Protein AF-A0A2N9AYT9-F1 (afdb_monomer)

Structure (mmCIF, N/CA/C/O backbone):
data_AF-A0A2N9AYT9-F1
#
_entry.id   AF-A0A2N9AYT9-F1
#
loop_
_atom_site.group_PDB
_atom_site.id
_atom_site.type_symbol
_atom_site.label_atom_id
_atom_site.label_alt_id
_atom_site.label_comp_id
_atom_site.label_asym_id
_atom_site.label_entity_id
_atom_site.label_seq_id
_atom_site.pdbx_PDB_ins_code
_atom_site.Cartn_x
_atom_site.Cartn_y
_atom_site.Cartn_z
_atom_site.occupancy
_atom_site.B_iso_or_equiv
_atom_site.auth_seq_id
_atom_site.auth_comp_id
_atom_site.auth_asym_id
_atom_site.auth_atom_id
_atom_site.pdbx_PDB_model_num
ATOM 1 N N . MET A 1 1 ? 10.580 -14.851 -22.760 1.00 44.59 1 MET A N 1
ATOM 2 C CA . MET A 1 1 ? 9.805 -13.660 -22.359 1.00 44.59 1 MET A CA 1
ATOM 3 C C . MET A 1 1 ? 10.458 -13.088 -21.117 1.00 44.59 1 MET A C 1
ATOM 5 O O . MET A 1 1 ? 10.238 -13.582 -20.020 1.00 44.59 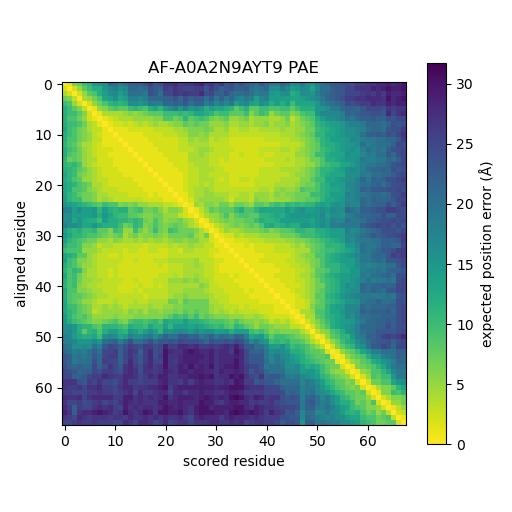1 MET A O 1
ATOM 9 N N . ASN A 1 2 ? 11.361 -12.132 -21.319 1.00 43.25 2 ASN A N 1
ATOM 10 C CA . ASN A 1 2 ? 12.111 -11.494 -20.251 1.00 43.25 2 ASN A CA 1
ATOM 11 C C . ASN A 1 2 ? 11.195 -10.480 -19.556 1.00 43.25 2 ASN A C 1
ATOM 13 O O . ASN A 1 2 ? 10.965 -9.400 -20.091 1.00 43.25 2 ASN A O 1
ATOM 17 N N . HIS A 1 3 ? 10.695 -10.811 -18.365 1.00 54.94 3 HIS A N 1
ATOM 18 C CA . HIS A 1 3 ? 10.117 -9.833 -17.433 1.00 54.94 3 HIS A CA 1
ATOM 19 C C . HIS A 1 3 ? 11.241 -9.013 -16.771 1.00 54.94 3 HIS A C 1
ATOM 21 O O . HIS A 1 3 ? 11.342 -8.933 -15.551 1.00 54.94 3 HIS A O 1
ATOM 27 N N . PHE A 1 4 ? 12.141 -8.477 -17.596 1.00 55.12 4 PHE A N 1
ATOM 28 C CA . PHE A 1 4 ? 13.309 -7.716 -17.174 1.00 55.12 4 PHE A CA 1
ATOM 29 C C . PHE A 1 4 ? 12.810 -6.313 -16.817 1.00 55.12 4 PHE A C 1
ATOM 31 O O . PHE A 1 4 ? 12.496 -5.513 -17.693 1.00 55.12 4 PHE A O 1
ATOM 38 N N . ILE A 1 5 ? 12.701 -6.037 -15.520 1.00 56.22 5 ILE A N 1
ATOM 39 C CA . ILE A 1 5 ? 12.558 -4.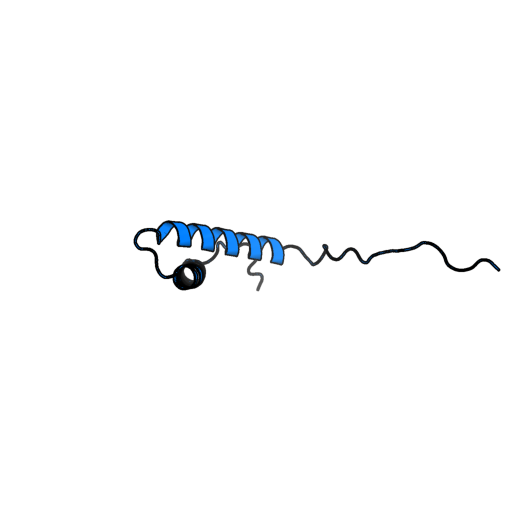678 -14.978 1.00 56.22 5 ILE A CA 1
ATOM 40 C C . ILE A 1 5 ? 11.219 -3.981 -15.312 1.00 56.22 5 ILE A C 1
ATOM 42 O O . ILE A 1 5 ? 11.144 -2.757 -15.349 1.00 56.22 5 ILE A O 1
ATOM 46 N N . ALA A 1 6 ? 10.130 -4.723 -15.536 1.00 65.50 6 ALA A N 1
ATOM 47 C CA . ALA A 1 6 ? 8.804 -4.104 -15.463 1.00 65.50 6 ALA A CA 1
ATOM 48 C C . ALA A 1 6 ? 8.512 -3.771 -13.993 1.00 65.50 6 ALA A C 1
ATOM 50 O O . ALA A 1 6 ? 8.693 -4.636 -13.127 1.00 65.50 6 ALA A O 1
ATOM 51 N N . ASP A 1 7 ? 8.095 -2.532 -13.712 1.00 69.56 7 ASP A N 1
ATOM 52 C CA . ASP A 1 7 ? 7.636 -2.143 -12.380 1.00 69.56 7 ASP A CA 1
ATOM 53 C C . ASP A 1 7 ? 6.631 -3.186 -11.855 1.00 69.56 7 ASP A C 1
ATOM 55 O O . ASP A 1 7 ? 5.789 -3.661 -12.631 1.00 69.56 7 ASP A O 1
ATOM 59 N N . PRO A 1 8 ? 6.746 -3.610 -10.580 1.00 77.25 8 PRO A N 1
ATOM 60 C CA . PRO A 1 8 ? 5.852 -4.612 -10.017 1.00 77.25 8 PRO A CA 1
ATOM 61 C C . PRO A 1 8 ? 4.404 -4.182 -10.238 1.00 77.25 8 PRO A C 1
ATOM 63 O O . PRO A 1 8 ? 4.037 -3.027 -10.014 1.00 77.25 8 PRO A O 1
ATOM 66 N N . THR A 1 9 ? 3.582 -5.105 -10.738 1.00 85.00 9 THR A N 1
ATOM 67 C CA . THR A 1 9 ? 2.194 -4.760 -11.046 1.00 85.00 9 THR A CA 1
ATOM 68 C C . THR A 1 9 ? 1.443 -4.462 -9.753 1.00 85.00 9 THR A C 1
ATOM 70 O O . THR A 1 9 ? 1.731 -5.042 -8.705 1.00 85.00 9 THR A O 1
ATOM 73 N N . SER A 1 10 ? 0.448 -3.574 -9.808 1.00 84.44 10 SER A N 1
ATOM 74 C CA . SER A 1 10 ? -0.326 -3.211 -8.614 1.00 84.44 10 SER A CA 1
ATOM 75 C C . SER A 1 10 ? -0.991 -4.416 -7.939 1.00 84.44 10 SER A C 1
ATOM 77 O O . SER A 1 10 ? -1.231 -4.375 -6.738 1.00 84.44 10 SER A O 1
ATOM 79 N N . ASP A 1 11 ? -1.270 -5.492 -8.681 1.00 87.94 11 ASP A N 1
ATOM 80 C CA . ASP A 1 11 ? -1.819 -6.727 -8.116 1.00 87.94 11 ASP A CA 1
ATOM 81 C C . ASP A 1 11 ? -0.789 -7.485 -7.261 1.00 87.94 11 ASP A C 1
ATOM 83 O O . ASP A 1 11 ? -1.103 -7.901 -6.147 1.00 87.94 11 ASP A O 1
ATOM 87 N N . GLU A 1 12 ? 0.465 -7.562 -7.716 1.00 87.81 12 GLU A N 1
ATOM 88 C CA . GLU A 1 12 ? 1.561 -8.176 -6.956 1.00 87.81 12 GLU A CA 1
ATOM 89 C C . GLU A 1 12 ? 1.887 -7.380 -5.692 1.00 87.81 12 GLU A C 1
ATOM 91 O O . GLU A 1 12 ? 2.040 -7.962 -4.616 1.00 87.81 12 GLU A O 1
ATOM 96 N N . ILE A 1 13 ? 1.938 -6.046 -5.801 1.00 89.62 13 ILE A N 1
ATOM 97 C CA . ILE A 1 13 ? 2.153 -5.168 -4.643 1.00 89.62 13 ILE A CA 1
ATOM 98 C C . ILE A 1 13 ? 1.013 -5.351 -3.638 1.00 89.62 13 ILE A C 1
ATOM 100 O O . ILE A 1 13 ? 1.269 -5.495 -2.445 1.00 89.62 13 ILE A O 1
ATOM 104 N N . ARG A 1 14 ? -0.242 -5.419 -4.106 1.00 88.88 14 ARG A N 1
ATOM 105 C CA . ARG A 1 14 ? -1.410 -5.650 -3.246 1.00 88.88 14 ARG A CA 1
ATOM 106 C C . ARG A 1 14 ? -1.321 -6.983 -2.513 1.00 88.88 14 ARG A C 1
ATOM 108 O O . ARG A 1 14 ? -1.589 -7.021 -1.315 1.00 88.88 14 ARG A O 1
ATOM 115 N N . GLN A 1 15 ? -0.967 -8.060 -3.212 1.00 90.69 15 GLN A N 1
ATOM 116 C CA . GLN A 1 15 ? -0.846 -9.385 -2.610 1.00 90.69 15 GLN A CA 1
ATOM 117 C C . GLN A 1 15 ? 0.233 -9.394 -1.521 1.00 90.69 15 GLN A C 1
ATOM 119 O O . GLN A 1 15 ? -0.039 -9.814 -0.397 1.00 90.69 15 GLN A O 1
ATOM 124 N N . ARG A 1 16 ? 1.412 -8.828 -1.811 1.00 90.31 16 ARG A N 1
ATOM 125 C CA . ARG A 1 16 ? 2.495 -8.695 -0.828 1.00 90.31 16 ARG A CA 1
ATOM 126 C C . ARG A 1 16 ? 2.116 -7.815 0.358 1.00 90.31 16 ARG A C 1
ATOM 128 O O . ARG A 1 16 ? 2.380 -8.180 1.501 1.00 90.31 16 ARG A O 1
ATOM 135 N N .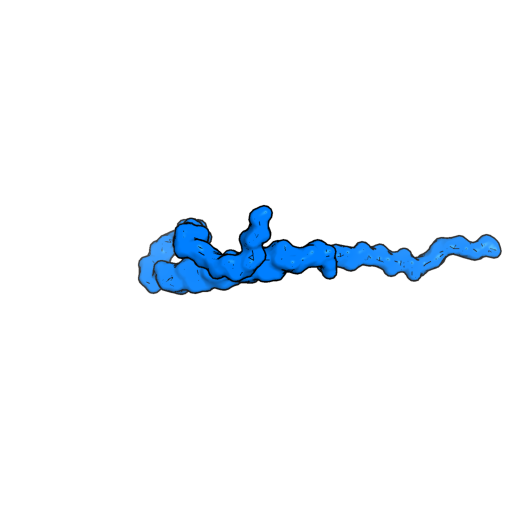 ALA A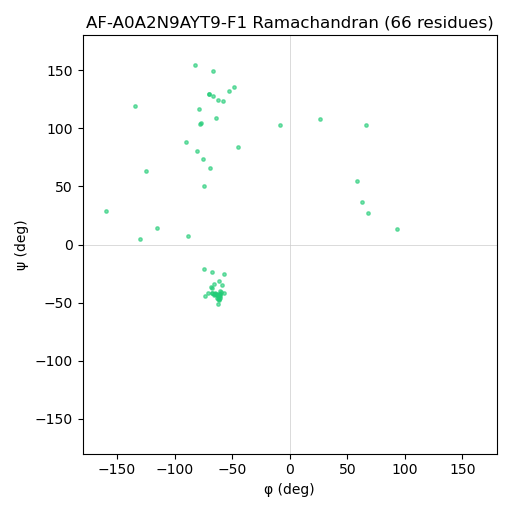 1 17 ? 1.457 -6.686 0.110 1.00 90.50 17 ALA A N 1
ATOM 136 C CA . ALA A 1 17 ? 0.991 -5.796 1.167 1.00 90.50 17 ALA A CA 1
ATOM 137 C C . ALA A 1 17 ? -0.005 -6.506 2.098 1.00 90.50 17 ALA A C 1
ATOM 139 O O . ALA A 1 17 ? 0.093 -6.360 3.316 1.00 90.50 17 ALA A O 1
ATOM 140 N N . TYR A 1 18 ? -0.909 -7.327 1.548 1.00 88.56 18 TYR A N 1
ATOM 141 C CA . TYR A 1 18 ? -1.843 -8.147 2.327 1.00 88.56 18 TYR A CA 1
ATOM 142 C C . TYR A 1 18 ? -1.129 -9.172 3.217 1.00 88.56 18 TYR 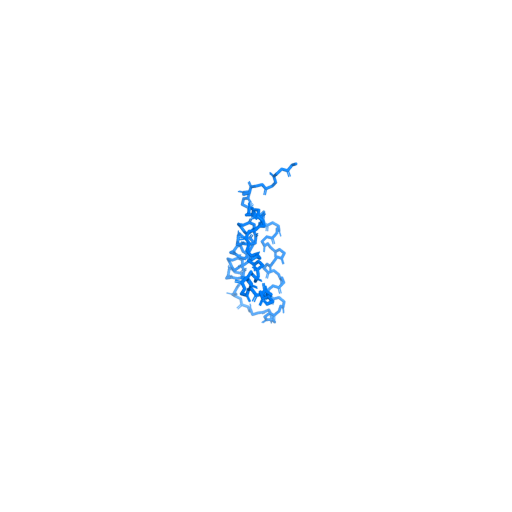A C 1
ATOM 144 O O . TYR A 1 18 ? -1.461 -9.280 4.396 1.00 88.56 18 TYR A O 1
ATOM 152 N N . GLU A 1 19 ? -0.113 -9.872 2.704 1.00 89.44 19 GLU A N 1
ATOM 153 C CA . GLU A 1 19 ? 0.680 -10.820 3.501 1.00 89.44 19 GLU A CA 1
ATOM 154 C C . GLU A 1 19 ? 1.377 -10.130 4.687 1.00 89.44 19 GLU A C 1
ATOM 156 O O . GLU A 1 19 ? 1.387 -10.646 5.810 1.00 89.44 19 GLU A O 1
ATOM 161 N N . ILE A 1 20 ? 1.952 -8.943 4.458 1.00 87.88 20 ILE A N 1
ATOM 162 C CA . ILE A 1 20 ? 2.592 -8.149 5.515 1.00 87.88 20 ILE A CA 1
ATOM 163 C C . ILE A 1 20 ? 1.540 -7.686 6.535 1.00 87.88 20 ILE A C 1
ATOM 165 O O . ILE A 1 20 ? 1.771 -7.765 7.746 1.00 87.88 20 ILE A O 1
ATOM 169 N N . TRP A 1 21 ? 0.375 -7.248 6.062 1.00 87.75 21 TRP A N 1
ATOM 170 C CA . TRP A 1 21 ? -0.731 -6.781 6.894 1.00 87.75 21 TRP A CA 1
ATOM 171 C C . TRP A 1 21 ? -1.310 -7.886 7.792 1.00 87.75 21 TRP A C 1
ATOM 173 O O . TRP A 1 21 ? -1.514 -7.660 8.989 1.00 87.75 21 TRP A O 1
ATOM 183 N N . GLU A 1 22 ? -1.496 -9.099 7.265 1.00 88.50 22 GLU A N 1
ATOM 184 C CA . GLU A 1 22 ? -1.911 -10.266 8.053 1.00 88.50 22 GLU A CA 1
ATOM 185 C C . GLU A 1 22 ? -0.866 -10.629 9.112 1.00 88.50 22 GLU A C 1
ATOM 187 O O . GLU A 1 22 ? -1.204 -10.789 10.288 1.00 88.50 22 GLU A O 1
ATOM 192 N N . ARG A 1 23 ? 0.422 -10.662 8.740 1.00 87.31 23 ARG A N 1
ATOM 193 C CA . ARG A 1 23 ? 1.519 -10.941 9.684 1.00 87.31 23 ARG A CA 1
ATOM 194 C C . ARG A 1 23 ? 1.617 -9.918 10.813 1.00 87.31 23 ARG A C 1
ATOM 196 O O . ARG A 1 23 ? 2.033 -10.277 11.911 1.00 87.31 23 ARG A O 1
ATOM 203 N N . ARG A 1 24 ? 1.260 -8.653 10.566 1.00 84.31 24 ARG A N 1
ATOM 204 C CA . ARG A 1 24 ? 1.280 -7.581 11.579 1.00 84.31 24 ARG A CA 1
ATOM 205 C C . ARG A 1 24 ? -0.022 -7.463 12.382 1.00 84.31 24 ARG A C 1
ATOM 207 O O . ARG A 1 24 ? -0.141 -6.536 13.179 1.00 84.31 24 ARG A O 1
ATOM 214 N N . HIS A 1 25 ? -0.961 -8.399 12.220 1.00 83.06 25 HIS A N 1
ATOM 215 C CA . HIS A 1 25 ? -2.254 -8.436 12.919 1.00 83.06 25 HIS A CA 1
ATOM 216 C C . HIS A 1 25 ? -3.166 -7.240 12.607 1.00 83.06 25 HIS A C 1
ATOM 218 O O . HIS A 1 25 ? -3.907 -6.771 13.470 1.00 83.06 25 HIS A O 1
ATOM 224 N N . GLN A 1 26 ? -3.146 -6.769 11.360 1.00 74.56 26 GLN A N 1
ATOM 225 C CA . GLN A 1 26 ? -4.126 -5.809 10.845 1.00 74.56 26 GLN A CA 1
ATOM 226 C C . GLN A 1 26 ? -4.193 -4.478 11.626 1.00 74.56 26 GLN A C 1
ATOM 228 O O . GLN A 1 26 ? -5.267 -4.069 12.088 1.00 74.56 26 GLN A O 1
ATOM 233 N N . PRO A 1 27 ? -3.066 -3.762 11.794 1.00 75.00 27 PRO A N 1
ATOM 234 C CA . PRO A 1 27 ? -3.098 -2.456 12.431 1.00 75.00 27 PRO A CA 1
ATOM 235 C C . PRO A 1 27 ? -3.866 -1.480 11.529 1.00 75.00 27 PRO A C 1
ATOM 237 O O . PRO A 1 27 ? -3.589 -1.350 10.336 1.00 75.00 27 PRO A O 1
ATOM 240 N N . LYS A 1 28 ? -4.866 -0.800 12.097 1.00 72.75 28 LYS A N 1
ATOM 241 C CA . LYS A 1 28 ? -5.699 0.157 11.359 1.00 72.75 28 LYS A CA 1
ATOM 242 C C . LYS A 1 28 ? -4.890 1.410 11.015 1.00 72.75 28 LYS A C 1
ATOM 244 O O . LYS A 1 28 ? -4.302 2.006 11.913 1.00 72.75 28 LYS A O 1
ATOM 249 N N . GLY A 1 29 ? -4.918 1.827 9.746 1.00 76.19 29 GLY A N 1
ATOM 250 C CA . GLY A 1 29 ? -4.338 3.094 9.286 1.00 76.19 29 GLY A CA 1
ATOM 251 C C . GLY A 1 29 ? -2.895 3.022 8.777 1.00 76.19 29 GLY A C 1
ATOM 252 O O . GLY A 1 29 ? -2.273 4.068 8.618 1.00 76.19 29 GLY A O 1
ATOM 253 N N . TYR A 1 30 ? -2.364 1.823 8.520 1.00 76.12 30 TYR A N 1
ATOM 254 C CA . TYR A 1 30 ? -1.007 1.618 7.981 1.00 76.12 30 TYR A CA 1
ATOM 255 C C . TYR A 1 30 ? -1.003 0.989 6.581 1.00 76.12 30 TYR A C 1
ATOM 257 O O . TYR A 1 30 ? 0.029 0.535 6.097 1.00 76.12 30 TYR A O 1
ATOM 265 N N . ASP A 1 31 ? -2.153 0.978 5.911 1.00 78.12 31 ASP A N 1
ATOM 266 C CA . ASP A 1 31 ? -2.383 0.317 4.623 1.00 78.12 31 ASP A CA 1
ATOM 267 C C . ASP A 1 31 ? -1.412 0.825 3.538 1.00 78.12 31 ASP A C 1
ATOM 269 O O . ASP A 1 31 ? -0.822 0.044 2.793 1.00 78.12 31 ASP A O 1
ATOM 273 N N . THR A 1 32 ? -1.171 2.139 3.514 1.00 83.75 32 THR A N 1
ATOM 274 C CA . THR 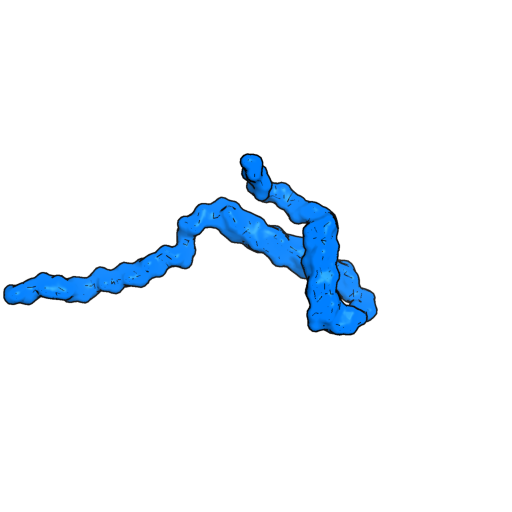A 1 32 ? -0.234 2.791 2.590 1.00 83.75 32 THR A CA 1
ATOM 275 C C . THR A 1 32 ? 1.227 2.435 2.883 1.00 83.75 32 THR A C 1
ATOM 277 O O . THR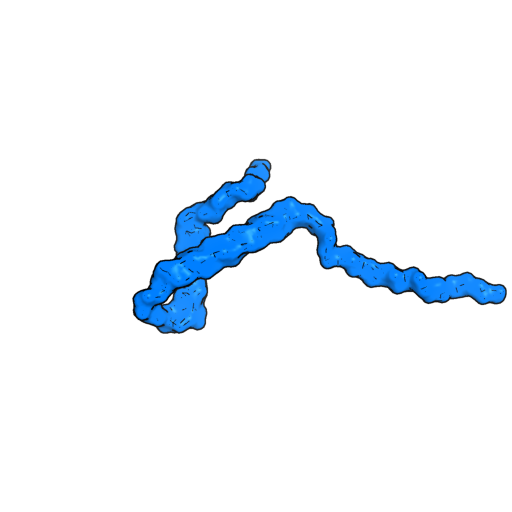 A 1 32 ? 2.016 2.261 1.960 1.00 83.75 32 THR A O 1
ATOM 280 N N . GLU A 1 33 ? 1.596 2.290 4.158 1.00 87.50 33 GLU A N 1
ATOM 281 C CA . GLU A 1 33 ? 2.963 1.932 4.559 1.00 87.50 33 GLU A CA 1
ATOM 282 C C . GLU A 1 33 ? 3.295 0.501 4.115 1.00 87.50 33 GLU A C 1
ATOM 284 O O . GLU A 1 33 ? 4.364 0.2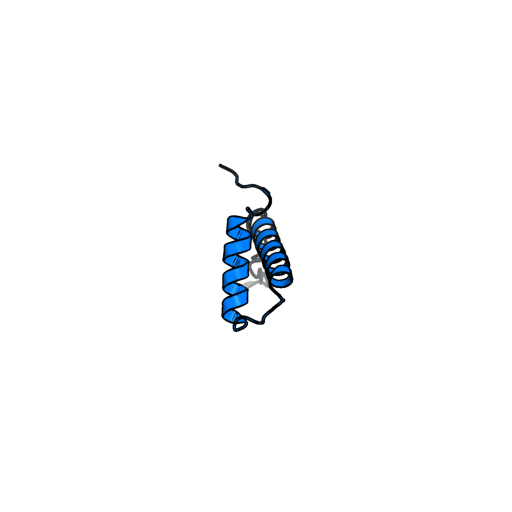39 3.566 1.00 87.50 33 GLU A O 1
ATOM 289 N N . PHE A 1 34 ? 2.339 -0.421 4.274 1.00 87.88 34 PHE A N 1
ATOM 290 C CA . PHE A 1 34 ? 2.480 -1.797 3.797 1.00 87.88 34 PHE A CA 1
ATOM 291 C C . PHE A 1 34 ? 2.559 -1.887 2.277 1.00 87.88 34 PHE A C 1
ATOM 293 O O . PHE A 1 34 ? 3.295 -2.723 1.757 1.00 87.88 34 PHE A O 1
ATOM 300 N N . TRP A 1 35 ? 1.848 -1.008 1.568 1.00 88.19 35 TRP A N 1
ATOM 301 C CA . TRP A 1 35 ? 1.949 -0.899 0.117 1.00 88.19 35 TRP A CA 1
ATOM 302 C C . TRP A 1 35 ? 3.364 -0.503 -0.329 1.00 88.19 35 TRP A C 1
ATOM 304 O O . TRP A 1 35 ? 3.943 -1.156 -1.197 1.00 88.19 35 TRP A O 1
ATOM 314 N N . PHE A 1 36 ? 3.955 0.523 0.292 1.00 89.38 36 PHE A N 1
ATOM 315 C CA . PHE A 1 36 ? 5.322 0.952 -0.023 1.00 89.38 36 PHE A CA 1
ATOM 316 C C . PHE A 1 36 ? 6.380 -0.084 0.379 1.00 89.38 36 PHE A C 1
ATOM 318 O O . PHE A 1 36 ? 7.358 -0.276 -0.346 1.00 89.38 36 PHE A O 1
ATOM 325 N N . GLU A 1 37 ? 6.197 -0.769 1.510 1.00 88.81 37 GLU A N 1
ATOM 326 C CA . GLU A 1 37 ? 7.082 -1.856 1.947 1.00 88.81 37 GLU A CA 1
ATOM 327 C C . GLU A 1 37 ? 7.067 -3.014 0.930 1.00 88.81 37 GLU A C 1
ATOM 329 O O . GLU A 1 37 ? 8.125 -3.450 0.473 1.00 88.81 37 GLU A O 1
ATOM 334 N N . ALA A 1 38 ? 5.875 -3.434 0.492 1.00 91.38 38 ALA A N 1
ATOM 335 C CA . ALA A 1 38 ? 5.687 -4.475 -0.517 1.00 91.38 38 ALA A CA 1
ATOM 336 C C . ALA A 1 38 ? 6.324 -4.118 -1.868 1.00 91.38 38 ALA A C 1
ATOM 338 O O . ALA A 1 38 ? 7.003 -4.945 -2.479 1.00 91.38 38 ALA A O 1
ATOM 339 N N . GLU A 1 39 ? 6.143 -2.879 -2.333 1.00 89.38 39 GLU A N 1
ATOM 340 C CA . GLU A 1 39 ? 6.753 -2.402 -3.577 1.00 89.38 39 GLU A CA 1
ATOM 341 C C . GLU A 1 39 ? 8.286 -2.454 -3.505 1.00 89.38 39 GLU A C 1
ATOM 343 O O . GLU A 1 39 ? 8.944 -2.902 -4.449 1.00 89.38 39 GLU A O 1
ATOM 348 N N . ARG A 1 40 ? 8.868 -2.046 -2.369 1.00 88.31 40 ARG A N 1
ATOM 349 C CA . ARG A 1 40 ? 10.320 -2.085 -2.153 1.00 88.31 40 ARG A CA 1
ATOM 350 C C . ARG A 1 40 ? 10.866 -3.508 -2.130 1.00 88.31 40 ARG A C 1
ATOM 352 O O . ARG A 1 40 ? 11.915 -3.734 -2.737 1.00 88.31 40 ARG A O 1
ATOM 359 N N . GLU A 1 41 ? 10.185 -4.445 -1.469 1.00 86.50 41 GLU A N 1
ATOM 360 C CA . GLU A 1 41 ? 10.588 -5.858 -1.460 1.00 86.50 41 GLU A CA 1
ATOM 361 C C . GLU A 1 41 ? 10.544 -6.454 -2.870 1.00 86.50 41 GLU A C 1
ATOM 363 O O . GLU A 1 41 ? 11.564 -6.949 -3.349 1.00 86.50 41 GLU A O 1
ATOM 368 N N . LEU A 1 42 ? 9.428 -6.295 -3.589 1.00 86.19 42 LEU A N 1
ATOM 369 C CA . LEU A 1 42 ? 9.285 -6.817 -4.952 1.00 86.19 42 LEU A CA 1
ATOM 370 C C . LEU A 1 42 ? 10.324 -6.227 -5.907 1.00 86.19 42 LEU A C 1
ATOM 372 O O . LEU A 1 42 ? 10.911 -6.940 -6.724 1.00 86.19 42 LEU A O 1
ATOM 376 N N . LYS A 1 43 ? 10.595 -4.924 -5.794 1.00 83.50 43 LYS A N 1
ATOM 377 C CA . LYS A 1 43 ? 11.615 -4.258 -6.605 1.00 83.50 43 LYS A CA 1
ATOM 378 C C . LYS A 1 43 ? 13.007 -4.814 -6.310 1.00 83.50 43 LYS A C 1
ATOM 380 O O . LYS A 1 43 ? 13.754 -5.084 -7.248 1.00 83.50 43 LYS A O 1
ATOM 385 N N . ALA A 1 44 ? 13.346 -5.026 -5.037 1.00 82.94 44 ALA A N 1
ATOM 386 C CA . ALA A 1 44 ? 14.620 -5.613 -4.627 1.00 82.94 44 ALA A CA 1
ATOM 387 C C . ALA A 1 44 ? 14.773 -7.075 -5.087 1.00 82.94 44 ALA A C 1
ATOM 389 O O . ALA A 1 44 ? 15.840 -7.444 -5.579 1.00 82.94 44 ALA A O 1
ATOM 390 N N . GLU A 1 45 ? 13.718 -7.889 -4.989 1.00 80.12 45 GLU A N 1
ATOM 391 C CA . GLU A 1 45 ? 13.697 -9.275 -5.477 1.00 80.12 45 GLU A CA 1
ATOM 392 C C . GLU A 1 45 ? 13.912 -9.337 -6.995 1.00 80.12 45 GLU A C 1
ATOM 394 O O . GLU A 1 45 ? 14.733 -10.121 -7.476 1.00 80.12 45 GLU A O 1
ATOM 399 N N . ARG A 1 46 ? 13.248 -8.462 -7.764 1.00 77.06 46 ARG A N 1
ATOM 400 C CA . ARG A 1 46 ? 13.433 -8.393 -9.222 1.00 77.06 46 ARG A CA 1
ATOM 401 C C . ARG A 1 46 ? 14.819 -7.894 -9.617 1.00 77.06 46 ARG A C 1
ATOM 403 O O . ARG A 1 46 ? 15.420 -8.488 -10.502 1.00 77.06 46 ARG A O 1
ATOM 410 N N . LEU A 1 47 ? 15.348 -6.878 -8.931 1.00 72.31 47 LEU A N 1
ATOM 411 C CA . LEU A 1 47 ? 16.731 -6.407 -9.100 1.00 72.31 47 LEU A CA 1
ATOM 412 C C . LEU A 1 47 ? 17.756 -7.517 -8.819 1.00 72.31 47 LEU A C 1
ATOM 414 O O . LEU A 1 47 ? 18.800 -7.571 -9.464 1.00 72.31 47 LEU A O 1
ATOM 418 N N . HIS A 1 48 ? 17.473 -8.401 -7.858 1.00 65.69 48 HIS A N 1
ATOM 419 C CA . HIS A 1 48 ? 18.335 -9.542 -7.561 1.00 65.69 48 HIS A CA 1
ATOM 420 C C . HIS A 1 48 ? 18.226 -10.622 -8.641 1.00 65.69 48 HIS A C 1
ATOM 422 O O . HIS A 1 48 ? 19.248 -11.131 -9.087 1.00 65.69 48 HIS A O 1
ATOM 428 N N . ASN A 1 49 ? 17.012 -10.948 -9.085 1.00 63.16 49 ASN A N 1
ATOM 429 C CA . ASN A 1 49 ? 16.764 -11.988 -10.086 1.00 63.16 49 ASN A CA 1
ATOM 430 C C . ASN A 1 49 ? 17.300 -11.630 -11.488 1.00 63.16 49 ASN A C 1
ATOM 432 O O . ASN A 1 49 ? 17.579 -12.511 -12.294 1.00 63.16 49 ASN A O 1
ATOM 436 N N . ASP A 1 50 ? 17.454 -10.337 -11.768 1.00 58.78 50 ASP A N 1
ATOM 437 C CA . ASP A 1 50 ? 18.051 -9.798 -12.994 1.00 58.78 50 ASP A CA 1
ATOM 438 C C . ASP A 1 50 ? 19.580 -9.952 -13.038 1.00 58.78 50 ASP A C 1
ATOM 440 O O . ASP A 1 50 ? 20.201 -9.957 -14.103 1.00 58.78 50 ASP A O 1
ATOM 444 N N . ARG A 1 51 ? 20.207 -10.125 -11.867 1.00 50.94 51 ARG A N 1
ATOM 445 C CA . ARG A 1 51 ? 21.627 -10.436 -11.783 1.00 50.94 51 ARG A CA 1
ATOM 446 C C . ARG A 1 51 ? 21.796 -11.927 -12.074 1.00 50.94 51 ARG A C 1
ATOM 448 O O . ARG A 1 51 ? 21.306 -12.737 -11.284 1.00 50.94 51 ARG A O 1
ATOM 455 N N . PRO A 1 52 ? 22.502 -12.323 -13.152 1.00 51.41 52 PRO A N 1
ATOM 456 C CA . PRO A 1 52 ? 22.891 -13.711 -13.288 1.00 51.41 52 PRO A CA 1
ATOM 457 C C . PRO A 1 52 ? 23.714 -14.046 -12.047 1.00 51.41 52 PRO A C 1
ATOM 459 O O . PRO A 1 52 ? 24.646 -13.322 -11.692 1.00 51.41 52 PRO A O 1
ATOM 462 N N . GLU A 1 53 ? 23.262 -15.073 -11.340 1.00 53.91 53 GLU A N 1
ATOM 463 C CA . GLU A 1 53 ? 24.019 -15.882 -10.398 1.00 53.91 53 GLU A CA 1
ATOM 464 C C . GLU A 1 53 ? 25.530 -15.569 -10.409 1.00 53.91 53 GLU A C 1
ATOM 466 O O . GLU A 1 53 ? 26.261 -15.912 -11.332 1.00 53.91 53 GLU A O 1
ATOM 471 N N . GLY A 1 54 ? 25.979 -14.826 -9.396 1.00 53.19 54 GLY A N 1
ATOM 472 C CA . GLY A 1 54 ? 27.365 -14.366 -9.286 1.00 53.19 54 GLY A CA 1
ATOM 473 C C . GLY A 1 54 ? 27.750 -13.987 -7.857 1.00 53.19 54 GLY A C 1
ATOM 474 O O . GLY A 1 54 ? 28.556 -13.087 -7.645 1.00 53.19 54 GLY A O 1
ATOM 475 N N . GLY A 1 55 ? 27.118 -14.623 -6.866 1.00 52.53 55 GLY A N 1
ATOM 476 C CA . GLY A 1 55 ? 27.323 -14.345 -5.439 1.00 52.53 55 GLY A CA 1
ATOM 477 C C . GLY A 1 55 ? 27.585 -15.579 -4.578 1.00 52.53 55 GLY A C 1
ATOM 478 O O . GLY A 1 55 ? 27.690 -15.452 -3.363 1.00 52.53 55 GLY A O 1
ATOM 479 N N . GLY A 1 56 ? 27.705 -16.766 -5.173 1.00 50.00 56 GLY A N 1
ATOM 480 C CA . GLY A 1 56 ? 28.366 -17.891 -4.531 1.00 50.00 56 GLY A CA 1
ATOM 481 C C . GLY A 1 56 ? 29.837 -17.825 -4.900 1.00 50.00 56 GLY A C 1
ATOM 482 O O . GLY A 1 56 ? 30.231 -18.400 -5.902 1.00 50.00 56 GLY A O 1
ATOM 483 N N . ILE A 1 57 ? 30.655 -17.109 -4.131 1.00 53.31 57 ILE A N 1
ATOM 484 C CA . ILE A 1 57 ? 32.102 -17.338 -4.165 1.00 53.31 57 ILE A CA 1
ATOM 485 C C . ILE A 1 57 ? 32.280 -18.777 -3.653 1.00 53.31 57 ILE A C 1
ATOM 487 O O . ILE A 1 57 ? 32.041 -19.003 -2.460 1.00 53.31 57 ILE A O 1
ATOM 491 N N . PRO A 1 58 ? 32.654 -19.780 -4.479 1.00 56.50 58 PRO A N 1
ATOM 492 C CA . PRO A 1 58 ? 33.135 -21.015 -3.903 1.00 56.50 58 PRO A CA 1
ATOM 493 C C . PRO A 1 58 ? 34.390 -20.633 -3.128 1.00 56.50 58 PRO A C 1
ATOM 495 O O . PRO A 1 58 ? 35.296 -19.993 -3.655 1.00 56.50 58 PRO A O 1
ATOM 498 N N . LYS A 1 59 ? 34.398 -20.976 -1.845 1.00 59.56 59 LYS A N 1
ATOM 499 C CA . LYS A 1 59 ? 35.575 -21.038 -0.982 1.00 59.56 59 LYS A CA 1
ATOM 500 C C . LYS A 1 59 ? 36.726 -21.746 -1.714 1.00 59.56 59 LYS A C 1
ATOM 502 O O . LYS A 1 59 ? 36.942 -22.940 -1.539 1.00 59.56 59 LYS A O 1
ATOM 507 N N . SER A 1 60 ? 37.478 -21.015 -2.530 1.00 52.44 60 SER A N 1
ATOM 508 C CA . SER A 1 60 ? 38.752 -21.456 -3.081 1.00 52.44 60 SER A CA 1
ATOM 509 C C . SER A 1 60 ? 39.776 -21.355 -1.963 1.00 52.44 60 SER A C 1
ATOM 511 O O . SER A 1 60 ? 40.615 -20.462 -1.930 1.00 52.44 60 SER A O 1
ATOM 513 N N . GLY A 1 61 ? 39.682 -22.285 -1.013 1.00 52.47 61 GLY A N 1
ATOM 514 C CA . GLY A 1 61 ? 40.804 -22.681 -0.178 1.00 52.47 61 GLY A CA 1
ATOM 515 C C . GLY A 1 61 ? 41.812 -23.432 -1.041 1.00 52.47 61 GLY A C 1
ATOM 516 O O . GLY A 1 61 ? 41.995 -24.631 -0.877 1.00 52.47 61 GLY A O 1
ATOM 517 N N . ALA A 1 62 ? 42.428 -22.737 -1.997 1.00 59.12 62 ALA A N 1
ATOM 518 C CA . ALA A 1 62 ? 43.645 -23.187 -2.650 1.00 59.12 62 ALA A CA 1
ATOM 519 C C . ALA A 1 62 ? 44.807 -22.833 -1.715 1.00 59.12 62 ALA A C 1
ATOM 521 O O . ALA A 1 62 ? 45.455 -21.800 -1.848 1.00 59.12 62 ALA A O 1
ATOM 522 N N . GLY A 1 63 ? 44.995 -23.679 -0.709 1.00 55.97 63 GLY A N 1
ATOM 523 C CA . GLY A 1 63 ? 46.170 -23.713 0.152 1.00 55.97 63 GLY A CA 1
ATOM 524 C C . GLY A 1 63 ? 46.743 -25.122 0.124 1.00 55.97 63 GLY A C 1
ATOM 525 O O . GLY A 1 63 ? 46.659 -25.823 1.120 1.00 55.97 63 GLY A O 1
ATOM 526 N N . SER A 1 64 ? 47.188 -25.521 -1.069 1.00 56.41 64 SER A N 1
ATOM 527 C CA . SER A 1 64 ? 48.135 -26.589 -1.413 1.00 56.41 64 SER A CA 1
ATOM 528 C C . SER A 1 64 ? 48.284 -27.776 -0.452 1.00 56.41 64 SER A C 1
ATOM 530 O O . SER A 1 64 ? 48.957 -27.684 0.571 1.00 56.41 64 SER A O 1
ATOM 532 N N . ASP A 1 65 ? 47.772 -28.930 -0.879 1.00 65.69 65 ASP A N 1
ATOM 533 C CA . ASP A 1 65 ? 48.336 -30.234 -0.523 1.00 65.69 65 ASP A CA 1
ATOM 534 C C . ASP A 1 65 ? 49.521 -30.569 -1.455 1.00 65.69 65 ASP A C 1
ATOM 536 O O . ASP A 1 65 ? 49.570 -30.101 -2.593 1.00 65.69 65 ASP A O 1
ATOM 540 N N . CYS A 1 66 ? 50.426 -31.411 -0.954 1.00 55.75 66 CYS A N 1
ATOM 541 C CA . CYS A 1 66 ? 51.478 -32.177 -1.633 1.00 55.75 66 CYS A CA 1
ATOM 542 C C . CYS A 1 66 ? 52.664 -31.438 -2.308 1.00 55.75 66 CYS A C 1
ATOM 544 O O . CYS A 1 66 ? 52.629 -31.009 -3.459 1.00 55.75 66 CYS A O 1
ATOM 546 N N . ALA A 1 67 ? 53.813 -31.458 -1.627 1.00 59.00 67 ALA A N 1
ATOM 547 C CA . ALA A 1 67 ? 55.082 -31.795 -2.270 1.00 59.00 67 ALA A CA 1
ATOM 548 C C . ALA A 1 67 ? 55.818 -32.778 -1.347 1.00 59.00 67 ALA A C 1
ATOM 550 O O . ALA A 1 67 ? 56.029 -32.483 -0.170 1.00 59.00 67 ALA A O 1
ATOM 551 N N . TYR A 1 68 ? 56.064 -33.967 -1.893 1.00 55.34 68 TYR A N 1
ATOM 552 C CA . TYR A 1 68 ? 56.717 -35.131 -1.289 1.00 55.34 68 TYR A CA 1
ATOM 553 C C . TYR A 1 68 ? 58.189 -34.856 -0.956 1.00 55.34 68 TYR A C 1
ATOM 555 O O . TYR A 1 68 ? 58.818 -34.087 -1.721 1.00 55.34 68 TYR A O 1
#

Mean predicted aligned error: 12.54 Å

pLDDT: mean 72.88, std 15.16, range [43.25, 91.38]

Solvent-accessible surface area (backbone atoms only — not comparable to full-atom values): 4428 Å² total; per-residue (Å²): 134,82,84,74,83,65,76,79,49,70,67,58,26,49,54,44,16,49,55,54,37,59,75,65,68,60,66,87,90,44,67,68,58,35,37,54,52,23,44,51,50,54,50,52,52,51,59,52,70,71,47,76,89,81,79,78,76,75,84,78,79,83,74,77,81,88,85,133

Radius of gyration: 20.41 Å; Cα contacts (8 Å, |Δi|>4): 30; chains: 1; bounding box: 62×38×35 Å

Foldseek 3Di:
DDPQDDQPDQVQLQVQLVVVCVVVVNDPPCSVVSSVVSSVVVNVVNVVVNDPDDPPPPPPPPPDDDDD

InterPro domains:
  IPR021327 Protein of unknown function DUF2934 [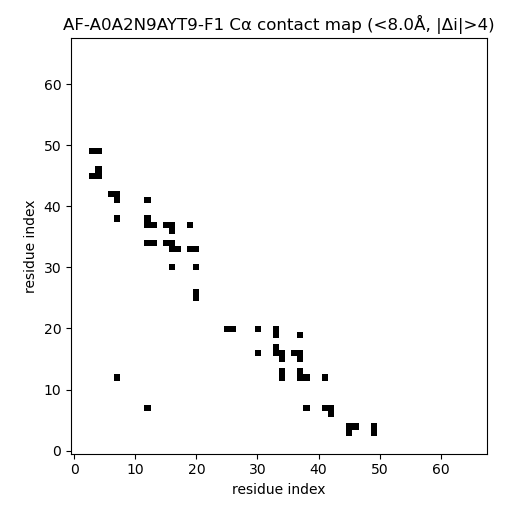PF11154] (10-44)

Sequence (68 aa):
MNHFIADPTSDEIRQRAYEIWERRHQPKGYDTEFWFEAERELKAERLHNDRPEGGGIPKSGAGSDCAY

Nearest PDB structures (foldseek):
  7n32-assembly1_d  TM=4.758E-01  e=8.558E+00  Tetrahymena thermophila

Secondary structure (DSSP, 8-state):
----SPPPPHHHHHHHHHHHHHHTT--TT-HHHHHHHHHHHHHHHHHHHTS-S---------------

Organism: Methylorubrum extorquens (NCBI:txid408)